Pro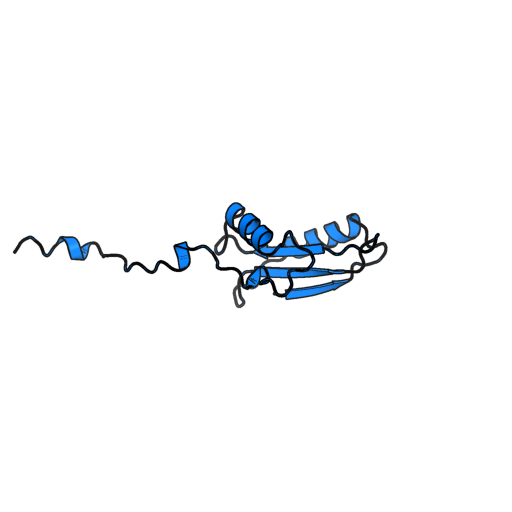tein AF-A0A356ILA3-F1 (afdb_monomer_lite)

Radius of gyration: 20.36 Å; chains: 1; bounding box: 46×24×70 Å

Foldseek 3Di:
DEEEEEFDPPQEPVSVVVVVVVVVPDAADPVDAFKYWYWYDNHPPRDIDIDMDGDVVQPDPVLLVVLQVQQDDPDPPDDDRDHSVPGDSDPVVVPPPPPPPPVVVPPPPD

Structure (mmCIF, N/CA/C/O backbone):
data_AF-A0A356ILA3-F1
#
_entry.id   AF-A0A356ILA3-F1
#
loop_
_atom_site.group_PDB
_atom_site.id
_atom_site.type_symbol
_atom_site.label_atom_id
_atom_site.label_alt_id
_atom_site.label_comp_id
_atom_site.label_asym_id
_atom_site.label_entity_id
_atom_site.label_seq_id
_atom_site.pdbx_PDB_ins_code
_atom_site.Cartn_x
_atom_site.Cartn_y
_atom_site.Cartn_z
_atom_site.occupancy
_atom_site.B_iso_or_equiv
_atom_site.auth_seq_id
_atom_site.auth_comp_id
_atom_site.auth_asym_id
_atom_site.auth_atom_id
_atom_site.pdbx_PDB_model_num
ATOM 1 N N . HIS A 1 1 ? -9.369 -7.801 -0.074 1.00 85.69 1 HIS A N 1
ATOM 2 C CA . HIS A 1 1 ? -8.590 -6.736 0.573 1.00 85.69 1 HIS A CA 1
ATOM 3 C C . HIS A 1 1 ? -7.140 -6.778 0.197 1.00 85.69 1 HIS A C 1
ATOM 5 O O . HIS A 1 1 ? -6.725 -5.841 -0.461 1.00 85.69 1 HIS A O 1
ATOM 11 N N . PHE A 1 2 ? -6.397 -7.842 0.521 1.00 94.81 2 PHE A N 1
ATOM 12 C CA . PHE A 1 2 ? -5.072 -8.032 -0.073 1.00 94.81 2 PHE A CA 1
ATOM 13 C C . PHE A 1 2 ? -5.177 -8.529 -1.522 1.00 94.81 2 PHE A C 1
ATOM 15 O O . PHE A 1 2 ? -5.991 -9.416 -1.800 1.00 94.81 2 PHE A O 1
ATOM 22 N N . ARG A 1 3 ? -4.368 -7.975 -2.428 1.00 95.56 3 ARG A N 1
ATOM 23 C CA . ARG A 1 3 ? -4.229 -8.409 -3.823 1.00 95.56 3 ARG A CA 1
ATOM 24 C C . ARG A 1 3 ? -2.764 -8.338 -4.248 1.00 95.56 3 ARG A C 1
ATOM 26 O O . ARG A 1 3 ? -2.059 -7.410 -3.868 1.00 95.56 3 ARG A O 1
ATOM 33 N N . HIS A 1 4 ? -2.329 -9.297 -5.057 1.00 97.50 4 HIS A N 1
ATOM 34 C CA . HIS A 1 4 ? -1.041 -9.254 -5.746 1.00 97.50 4 HIS A CA 1
ATOM 35 C C . HIS A 1 4 ? -1.307 -9.043 -7.237 1.00 97.50 4 HIS A C 1
ATOM 37 O O . HIS A 1 4 ? -2.110 -9.774 -7.820 1.00 97.50 4 HIS A O 1
ATOM 43 N N . VAL A 1 5 ? -0.703 -8.013 -7.826 1.00 97.94 5 VAL A N 1
ATOM 44 C CA . VAL A 1 5 ? -0.919 -7.614 -9.220 1.00 97.94 5 VAL A CA 1
ATOM 45 C C . VAL A 1 5 ? 0.404 -7.260 -9.890 1.00 97.94 5 VAL A C 1
ATOM 47 O O . VAL A 1 5 ? 1.307 -6.742 -9.239 1.00 97.94 5 VAL A O 1
ATOM 50 N N . ALA A 1 6 ? 0.491 -7.473 -11.200 1.00 97.56 6 ALA A N 1
ATOM 51 C CA . ALA A 1 6 ? 1.624 -7.047 -12.015 1.00 97.56 6 ALA A CA 1
ATOM 52 C C . ALA A 1 6 ? 1.254 -5.807 -12.835 1.00 97.56 6 ALA A C 1
ATOM 54 O O . ALA A 1 6 ? 0.170 -5.752 -13.425 1.00 97.56 6 ALA A O 1
ATOM 55 N N . LEU A 1 7 ? 2.149 -4.817 -12.902 1.00 97.25 7 LEU A N 1
ATOM 56 C CA . LEU A 1 7 ? 1.940 -3.666 -13.780 1.00 97.25 7 LEU A CA 1
ATOM 57 C C . LEU A 1 7 ? 2.054 -4.050 -15.262 1.00 97.25 7 LEU A C 1
ATOM 59 O O . LEU A 1 7 ? 2.877 -4.895 -15.631 1.00 97.25 7 LEU A O 1
ATOM 63 N N . PRO A 1 8 ? 1.286 -3.385 -16.145 1.00 95.06 8 PRO A N 1
ATOM 64 C CA . PRO A 1 8 ? 1.519 -3.488 -17.576 1.00 95.06 8 PRO A CA 1
ATOM 65 C C . PRO A 1 8 ? 2.898 -2.918 -17.932 1.00 95.06 8 PRO A C 1
ATOM 67 O O . PRO A 1 8 ? 3.386 -1.971 -17.310 1.00 95.06 8 PRO A O 1
ATOM 70 N N . ARG A 1 9 ? 3.520 -3.460 -18.986 1.00 93.19 9 ARG A N 1
ATOM 71 C CA . ARG A 1 9 ? 4.744 -2.871 -19.550 1.00 93.19 9 ARG A CA 1
ATOM 72 C C . ARG A 1 9 ? 4.459 -1.430 -20.013 1.00 93.19 9 ARG A C 1
ATOM 74 O O . ARG A 1 9 ? 3.404 -1.201 -20.601 1.00 93.19 9 ARG A O 1
ATOM 81 N N . PRO A 1 10 ? 5.390 -0.482 -19.807 1.00 95.12 10 PRO A N 1
ATOM 82 C CA . PRO A 1 10 ? 6.776 -0.681 -19.377 1.00 95.12 10 PRO A CA 1
ATOM 83 C C . PRO A 1 10 ? 7.009 -0.767 -17.858 1.00 95.12 10 PRO A C 1
ATOM 85 O O . PRO A 1 10 ? 8.167 -0.823 -17.468 1.00 95.12 10 PRO A O 1
ATOM 88 N N . GLY A 1 11 ? 5.988 -0.771 -16.993 1.00 95.50 11 GLY A N 1
ATOM 89 C CA . GLY A 1 11 ? 6.187 -0.928 -15.541 1.00 95.50 11 GLY A CA 1
ATOM 90 C C . GLY A 1 11 ? 6.884 0.265 -14.874 1.00 95.50 11 GLY A C 1
ATOM 91 O O . GLY A 1 11 ? 7.632 0.109 -13.906 1.00 95.50 11 GLY A O 1
ATOM 92 N N . GLY A 1 12 ? 6.711 1.465 -15.427 1.00 96.75 12 GLY A N 1
ATOM 93 C CA . GLY A 1 12 ? 7.253 2.700 -14.883 1.00 96.75 12 GLY A CA 1
ATOM 94 C C . GLY A 1 12 ? 6.323 3.359 -13.865 1.00 96.75 12 GLY A C 1
ATOM 95 O O . GLY A 1 12 ? 5.241 2.875 -13.528 1.00 96.75 12 GLY A O 1
ATOM 96 N N . ILE A 1 13 ? 6.747 4.530 -13.390 1.00 96.75 13 ILE A N 1
ATOM 97 C CA . ILE A 1 13 ? 5.978 5.331 -12.430 1.00 96.75 13 ILE A CA 1
ATOM 98 C C . ILE A 1 13 ? 4.622 5.783 -12.995 1.00 96.75 13 ILE A C 1
ATOM 100 O O . ILE A 1 13 ? 3.652 5.919 -12.255 1.00 96.75 13 ILE A O 1
ATOM 104 N N . LYS A 1 14 ? 4.538 5.975 -14.318 1.00 97.38 14 LYS A N 1
ATOM 105 C CA . LYS A 1 14 ? 3.305 6.350 -15.015 1.00 97.38 14 LYS A CA 1
ATOM 106 C C . LYS A 1 14 ? 2.259 5.242 -14.913 1.00 97.38 14 LYS A C 1
ATOM 108 O O . LYS A 1 14 ? 1.101 5.522 -14.602 1.00 97.38 14 LYS A O 1
ATOM 113 N N . GLU A 1 15 ? 2.661 3.998 -15.155 1.00 97.81 15 GLU A N 1
ATOM 114 C CA . GLU A 1 15 ? 1.785 2.831 -15.059 1.00 97.81 15 GLU A CA 1
ATOM 115 C C . GLU A 1 15 ? 1.363 2.601 -13.607 1.00 97.81 15 GLU A C 1
ATOM 117 O O . GLU A 1 15 ? 0.180 2.381 -13.347 1.00 97.81 15 GLU A O 1
ATOM 122 N N . LEU A 1 16 ? 2.297 2.758 -12.658 1.00 98.19 16 LEU A N 1
ATOM 123 C CA . LEU A 1 16 ? 1.996 2.671 -11.230 1.00 98.19 16 LEU A CA 1
ATOM 124 C C . LEU A 1 16 ? 0.946 3.703 -10.807 1.00 98.19 16 LEU A C 1
ATOM 126 O O . LEU A 1 16 ? -0.050 3.340 -10.187 1.00 98.19 16 LEU A O 1
ATOM 130 N N . PHE A 1 17 ? 1.138 4.982 -11.139 1.00 98.00 17 PHE A N 1
ATOM 131 C CA . PHE A 1 17 ? 0.177 6.012 -10.748 1.00 98.00 17 PHE A CA 1
ATOM 132 C C . PHE A 1 17 ? -1.158 5.872 -11.465 1.00 98.00 17 PHE A C 1
ATOM 134 O O . PHE A 1 17 ? -2.182 6.092 -10.834 1.00 98.00 17 PHE A O 1
ATOM 141 N N . SER A 1 18 ? -1.176 5.433 -12.724 1.00 97.75 18 SER A N 1
ATOM 142 C CA . SER A 1 18 ? -2.437 5.149 -13.422 1.00 97.75 18 SER A CA 1
ATOM 143 C C . SER A 1 18 ? -3.231 4.053 -12.705 1.00 97.75 18 SER A C 1
ATOM 145 O O . SER A 1 18 ? -4.426 4.219 -12.461 1.00 97.75 18 SER A O 1
ATOM 147 N N . PHE A 1 19 ? -2.557 2.971 -12.300 1.00 97.81 19 PHE A N 1
ATOM 148 C CA . PHE A 1 19 ? -3.154 1.900 -11.504 1.00 97.81 19 PHE A CA 1
ATOM 149 C C . PHE A 1 19 ? -3.675 2.422 -10.159 1.00 97.81 19 PHE A C 1
ATOM 151 O O . PHE A 1 19 ? -4.850 2.247 -9.839 1.00 97.81 19 PHE A O 1
ATOM 158 N N . ILE A 1 20 ? -2.829 3.128 -9.399 1.00 98.12 20 ILE A N 1
ATOM 159 C CA . ILE A 1 20 ? -3.207 3.677 -8.093 1.00 98.12 20 ILE A CA 1
ATOM 160 C C . ILE A 1 20 ? -4.379 4.649 -8.227 1.00 98.12 20 ILE A C 1
ATOM 162 O O . ILE A 1 20 ? -5.271 4.602 -7.394 1.00 98.12 20 ILE A O 1
ATOM 166 N N . SER A 1 21 ? -4.422 5.512 -9.243 1.00 98.06 21 SER A N 1
ATOM 167 C CA . SER A 1 21 ? -5.519 6.469 -9.430 1.00 98.06 21 SER A CA 1
ATOM 168 C C . SER A 1 21 ? -6.865 5.779 -9.637 1.00 98.06 21 SER A C 1
ATOM 170 O O . SER A 1 21 ? -7.848 6.180 -9.012 1.00 98.06 21 SER A O 1
ATOM 172 N N . ILE A 1 22 ? -6.906 4.732 -10.466 1.00 97.06 22 ILE A N 1
ATOM 173 C CA . ILE A 1 22 ? -8.119 3.933 -10.687 1.00 97.06 22 ILE A CA 1
ATOM 174 C C . ILE A 1 22 ? -8.533 3.266 -9.379 1.00 97.06 22 ILE A C 1
ATOM 176 O O . ILE A 1 22 ? -9.655 3.464 -8.910 1.00 97.06 22 ILE A O 1
ATOM 180 N N . GLU A 1 23 ? -7.607 2.543 -8.747 1.00 97.12 23 GLU A N 1
ATOM 181 C CA . GLU A 1 23 ? -7.920 1.836 -7.513 1.00 97.12 23 GLU A CA 1
ATOM 182 C C . GLU A 1 23 ? -8.315 2.798 -6.404 1.00 97.12 23 GLU A C 1
ATOM 184 O O . GLU A 1 23 ? -9.238 2.487 -5.666 1.00 97.12 23 GLU A O 1
ATOM 189 N N . HIS A 1 24 ? -7.711 3.988 -6.305 1.00 97.56 24 HIS A N 1
ATOM 190 C CA . HIS A 1 24 ? -8.044 4.999 -5.302 1.00 97.56 24 HIS A CA 1
ATOM 191 C C . HIS A 1 24 ? -9.453 5.577 -5.494 1.00 97.56 24 HIS A C 1
ATOM 193 O O . HIS A 1 24 ? -10.139 5.809 -4.497 1.00 97.56 24 HIS A O 1
ATOM 199 N N . GLY A 1 25 ? -9.910 5.736 -6.740 1.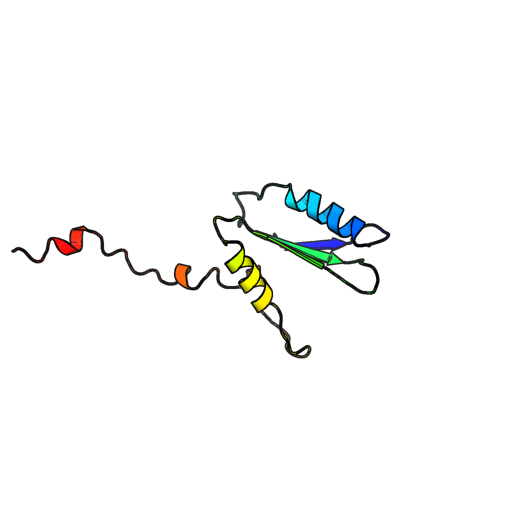00 96.69 25 GLY A N 1
ATOM 200 C CA . GLY A 1 25 ? -11.257 6.213 -7.069 1.00 96.69 25 GLY A CA 1
ATOM 201 C C . GLY A 1 25 ? -12.377 5.224 -6.726 1.00 96.69 25 GLY A C 1
ATOM 202 O O . GLY A 1 25 ? -13.502 5.644 -6.459 1.00 96.69 25 GLY A O 1
ATOM 203 N N . ASN A 1 26 ? -12.076 3.924 -6.668 1.00 96.12 26 ASN A N 1
ATOM 204 C CA . ASN A 1 26 ? -13.058 2.899 -6.316 1.00 96.12 26 ASN A CA 1
ATOM 205 C C . ASN A 1 26 ? -13.483 2.999 -4.840 1.00 96.12 26 ASN A C 1
ATOM 207 O O . ASN A 1 26 ? -12.647 3.096 -3.933 1.00 96.12 26 ASN A O 1
ATOM 211 N N . LEU A 1 27 ? -14.793 2.928 -4.582 1.00 96.06 27 LEU A N 1
ATOM 212 C CA . LEU A 1 27 ? -15.319 2.850 -3.220 1.00 96.06 27 LEU A CA 1
ATOM 213 C C . LEU A 1 27 ? -14.979 1.501 -2.583 1.00 96.06 27 LEU A C 1
ATOM 215 O O . LEU A 1 27 ? -15.039 0.456 -3.227 1.00 96.06 27 LEU A O 1
ATOM 219 N N . LEU A 1 28 ? -14.680 1.532 -1.286 1.00 96.44 28 LEU A N 1
ATOM 220 C CA . LEU A 1 28 ? -14.555 0.317 -0.491 1.00 96.44 28 LEU A CA 1
ATOM 221 C C . LEU A 1 28 ? -15.934 -0.318 -0.285 1.00 96.44 28 LEU A C 1
ATOM 223 O O . LEU A 1 28 ? -16.895 0.362 0.087 1.00 96.44 28 LEU A O 1
ATOM 227 N N . ASP A 1 29 ? -16.011 -1.630 -0.486 1.00 94.69 29 ASP A N 1
ATOM 228 C CA . ASP A 1 29 ? -17.198 -2.424 -0.178 1.00 94.69 29 ASP A CA 1
ATOM 229 C C . ASP A 1 29 ? -17.436 -2.457 1.339 1.00 94.69 29 ASP A C 1
ATOM 231 O O . ASP A 1 29 ? -16.636 -3.006 2.100 1.00 94.69 29 ASP A O 1
ATOM 235 N N . ARG A 1 30 ? -18.558 -1.874 1.776 1.00 94.38 30 ARG A N 1
ATOM 236 C CA . ARG A 1 30 ? -18.921 -1.747 3.196 1.00 94.38 30 ARG A CA 1
ATOM 237 C C . ARG A 1 30 ? -19.381 -3.053 3.846 1.00 94.38 30 ARG A C 1
ATOM 239 O O . ARG A 1 30 ? -19.531 -3.084 5.062 1.00 94.38 30 ARG A O 1
ATOM 246 N N . SER A 1 31 ? -19.601 -4.112 3.066 1.00 95.50 31 SER A N 1
ATOM 247 C CA . SER A 1 31 ? -19.919 -5.452 3.582 1.00 95.50 31 SER A CA 1
ATOM 248 C C . SER A 1 31 ? -18.675 -6.262 3.973 1.00 95.50 31 SER A C 1
ATOM 250 O O . SER A 1 31 ? -18.780 -7.344 4.552 1.00 95.50 31 SER A O 1
ATOM 252 N N . ARG A 1 32 ? -17.483 -5.745 3.663 1.00 92.75 32 ARG A N 1
ATOM 253 C CA . ARG A 1 32 ? -16.178 -6.358 3.939 1.00 92.75 32 ARG A CA 1
ATOM 254 C C . ARG A 1 32 ? -15.418 -5.471 4.936 1.00 92.75 32 ARG A C 1
ATOM 256 O O . ARG A 1 32 ? -15.943 -4.431 5.338 1.00 92.75 32 ARG A O 1
ATOM 263 N N . PRO A 1 33 ? -14.193 -5.828 5.378 1.00 92.00 33 PRO A N 1
ATOM 264 C CA . PRO A 1 33 ? -13.408 -4.884 6.172 1.00 92.00 33 PRO A CA 1
ATOM 265 C C . PRO A 1 33 ? -13.247 -3.553 5.403 1.00 92.00 33 PRO A C 1
ATOM 267 O O . PRO A 1 33 ? -13.519 -3.479 4.213 1.00 92.00 33 PRO A O 1
ATOM 270 N N . LEU A 1 34 ? -12.823 -2.457 6.019 1.00 93.44 34 LEU A N 1
ATOM 271 C CA . LEU A 1 34 ? -12.742 -1.170 5.303 1.00 93.44 34 LEU A CA 1
ATOM 272 C C . LEU A 1 34 ? -11.294 -0.776 4.978 1.00 93.44 34 LEU A C 1
ATOM 274 O O . LEU A 1 34 ? -10.876 0.352 5.234 1.00 93.44 34 LEU A O 1
ATOM 278 N N . TRP A 1 35 ? -10.518 -1.712 4.427 1.00 92.88 35 TRP A N 1
ATOM 279 C CA . TRP A 1 35 ? -9.125 -1.500 4.017 1.00 92.88 35 TRP A CA 1
ATOM 280 C C . TRP A 1 35 ? -8.767 -2.321 2.774 1.00 92.88 35 TRP A C 1
ATOM 282 O O . TRP A 1 35 ? -9.260 -3.406 2.613 1.00 92.88 35 TRP A O 1
ATOM 292 N N . GLU A 1 36 ? -7.871 -1.917 1.895 1.00 95.38 36 GLU A N 1
ATOM 293 C CA . GLU A 1 36 ? -7.328 -2.796 0.850 1.00 95.38 36 GLU A CA 1
ATOM 294 C C . GLU A 1 36 ? -5.819 -2.616 0.778 1.00 95.38 36 GLU A C 1
ATOM 296 O O . GLU A 1 36 ? -5.307 -1.558 1.133 1.00 95.38 36 GLU A O 1
ATOM 301 N N . SER A 1 37 ? -5.102 -3.649 0.343 1.00 94.75 37 SER A N 1
ATOM 302 C CA . SER A 1 37 ? -3.653 -3.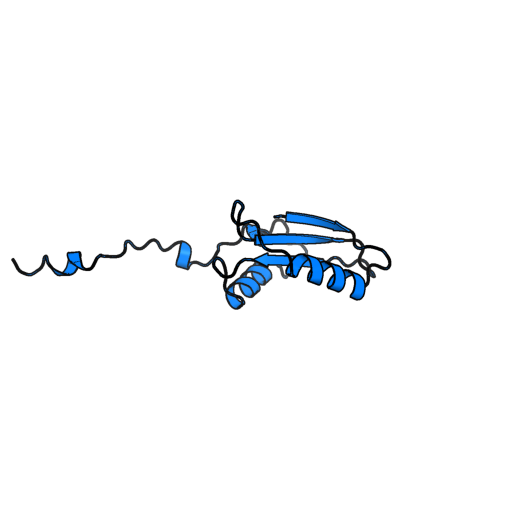615 0.191 1.00 94.75 37 SER A CA 1
ATOM 303 C C . SER A 1 37 ? -3.252 -4.340 -1.089 1.00 94.75 37 SER A C 1
ATOM 305 O O . SER A 1 37 ? -3.732 -5.435 -1.372 1.00 94.75 37 SER A O 1
ATOM 307 N N . TYR A 1 38 ? -2.396 -3.712 -1.877 1.00 96.81 38 TYR A N 1
ATOM 308 C CA . TYR A 1 38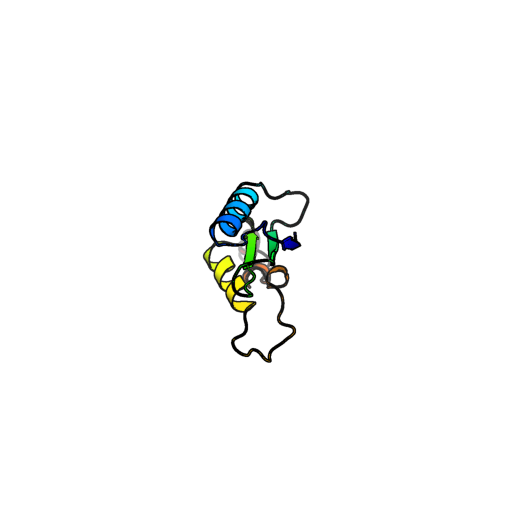 ? -1.973 -4.175 -3.186 1.00 96.81 38 TYR A CA 1
ATOM 309 C C . TYR A 1 38 ? -0.457 -4.311 -3.173 1.00 96.81 38 TYR A C 1
ATOM 311 O O . TYR A 1 38 ? 0.242 -3.305 -3.049 1.00 96.81 38 TYR A O 1
ATOM 319 N N . LEU A 1 39 ? 0.041 -5.539 -3.310 1.00 96.94 39 LEU A N 1
ATOM 320 C CA . LEU A 1 39 ? 1.418 -5.789 -3.719 1.00 96.94 39 LEU A CA 1
ATOM 321 C C . LEU A 1 39 ? 1.474 -5.654 -5.240 1.00 96.94 39 LEU A C 1
ATOM 323 O O . LEU A 1 39 ? 0.720 -6.323 -5.945 1.00 96.94 39 LEU A O 1
ATOM 327 N N . ILE A 1 40 ? 2.329 -4.765 -5.727 1.00 98.31 40 ILE A N 1
ATOM 328 C CA . ILE A 1 40 ? 2.413 -4.391 -7.136 1.00 98.31 40 ILE A CA 1
ATOM 329 C C . ILE A 1 40 ? 3.811 -4.747 -7.643 1.00 98.31 40 ILE A C 1
ATOM 331 O O . ILE A 1 40 ? 4.792 -4.108 -7.259 1.00 98.31 40 ILE A O 1
ATOM 335 N N . GLU A 1 41 ? 3.899 -5.765 -8.495 1.00 97.81 41 GLU A N 1
ATOM 336 C CA . GLU A 1 41 ? 5.142 -6.244 -9.105 1.00 97.81 41 GLU A CA 1
ATOM 337 C C . GLU A 1 41 ? 5.336 -5.725 -10.545 1.00 97.81 41 GLU A C 1
ATOM 339 O O . GLU A 1 41 ? 4.570 -4.898 -11.049 1.00 97.81 41 GLU A O 1
ATOM 344 N N . ALA A 1 42 ? 6.381 -6.223 -11.216 1.00 96.69 42 ALA A N 1
ATOM 345 C CA . ALA A 1 42 ? 6.764 -5.863 -12.584 1.00 96.69 42 ALA A CA 1
ATOM 346 C C . ALA A 1 42 ? 7.131 -4.377 -12.776 1.00 96.69 42 ALA A C 1
ATOM 348 O O . ALA A 1 42 ? 6.978 -3.830 -13.870 1.00 96.69 42 ALA A O 1
ATOM 349 N N . MET A 1 43 ? 7.659 -3.728 -11.731 1.00 97.00 43 MET A N 1
ATOM 350 C CA . MET A 1 43 ? 8.226 -2.386 -11.851 1.00 97.00 43 MET A CA 1
ATOM 351 C C . MET A 1 43 ? 9.670 -2.415 -12.367 1.00 97.00 43 MET A C 1
ATOM 353 O O . MET A 1 43 ? 10.455 -3.324 -12.078 1.00 97.00 43 MET A O 1
ATOM 357 N N . ASN A 1 44 ? 10.053 -1.362 -13.088 1.00 94.44 44 ASN A N 1
ATOM 358 C CA . ASN A 1 44 ? 11.417 -1.181 -13.578 1.00 94.44 44 ASN A CA 1
ATOM 359 C C . ASN A 1 44 ? 12.453 -1.158 -12.448 1.00 94.44 44 ASN A C 1
ATOM 361 O O . ASN A 1 44 ? 12.211 -0.614 -11.373 1.00 94.44 44 ASN A O 1
ATOM 365 N N . GLY A 1 45 ? 13.646 -1.696 -12.716 1.00 91.25 45 GLY A N 1
ATOM 366 C CA . GLY A 1 45 ? 14.779 -1.623 -11.788 1.00 91.25 45 GLY A CA 1
ATOM 367 C C . GLY A 1 45 ? 14.725 -2.606 -10.613 1.00 91.25 45 GLY A C 1
ATOM 368 O O . GLY A 1 45 ? 15.393 -2.364 -9.616 1.00 91.25 45 GLY A O 1
ATOM 369 N N . ARG A 1 46 ? 13.978 -3.717 -10.735 1.00 92.56 46 ARG A N 1
ATOM 370 C CA . ARG A 1 46 ? 13.741 -4.698 -9.651 1.00 92.56 46 ARG A CA 1
ATOM 371 C C . ARG A 1 46 ? 13.044 -4.079 -8.434 1.00 92.56 46 ARG A C 1
ATOM 373 O O . ARG A 1 46 ? 13.346 -4.425 -7.296 1.00 92.56 46 ARG A O 1
ATOM 380 N N . HIS A 1 47 ? 12.122 -3.159 -8.687 1.00 95.56 47 HIS A N 1
ATOM 381 C CA . HIS A 1 47 ? 11.286 -2.574 -7.648 1.00 95.56 47 HIS A CA 1
ATOM 382 C C . HIS A 1 47 ? 9.934 -3.288 -7.564 1.00 95.56 47 HIS A C 1
ATOM 384 O O . HIS A 1 47 ? 9.519 -4.007 -8.476 1.00 95.56 47 HIS A O 1
ATOM 390 N N . PHE A 1 48 ? 9.241 -3.044 -6.462 1.00 96.62 48 PHE A N 1
ATOM 391 C CA . PHE A 1 48 ? 7.826 -3.329 -6.279 1.00 96.62 48 PHE A CA 1
ATOM 392 C C . PHE A 1 48 ? 7.215 -2.178 -5.474 1.00 96.62 48 PHE A C 1
ATOM 394 O O . PHE A 1 48 ? 7.941 -1.381 -4.873 1.00 96.62 48 PHE A O 1
ATOM 401 N N . ALA A 1 49 ? 5.890 -2.090 -5.451 1.00 96.75 49 ALA A N 1
ATOM 402 C CA . ALA A 1 49 ? 5.177 -1.119 -4.634 1.00 96.75 49 ALA A CA 1
ATOM 403 C C . ALA A 1 49 ? 4.143 -1.804 -3.742 1.00 96.75 49 ALA A C 1
ATOM 405 O O . ALA A 1 49 ? 3.573 -2.837 -4.090 1.00 96.75 49 ALA A O 1
ATOM 406 N N . LEU A 1 50 ? 3.886 -1.187 -2.591 1.00 94.75 50 LEU A N 1
ATOM 407 C CA . LEU A 1 50 ? 2.772 -1.528 -1.721 1.00 94.75 50 LEU A CA 1
ATOM 408 C C . LEU A 1 50 ? 1.819 -0.334 -1.682 1.00 94.75 50 LEU A C 1
ATOM 410 O O . LEU A 1 50 ? 2.179 0.735 -1.192 1.00 94.75 50 LEU A O 1
ATOM 414 N N . TYR A 1 51 ? 0.600 -0.510 -2.181 1.00 95.62 51 TYR A N 1
ATOM 415 C CA . TYR A 1 51 ? -0.458 0.494 -2.077 1.00 95.62 51 TYR A CA 1
ATOM 416 C C . TYR A 1 51 ? -1.500 0.026 -1.069 1.00 95.62 51 TYR A C 1
ATOM 418 O O . TYR A 1 51 ? -2.050 -1.060 -1.208 1.00 95.62 51 TYR A O 1
ATOM 426 N N . THR A 1 52 ? -1.777 0.834 -0.047 1.00 93.44 52 THR A N 1
ATOM 427 C CA . THR A 1 52 ? -2.788 0.518 0.968 1.00 93.44 52 THR A CA 1
ATOM 428 C C . THR A 1 52 ? -3.807 1.645 1.045 1.00 93.44 52 THR A C 1
ATOM 430 O O . THR A 1 52 ? -3.444 2.815 1.163 1.00 93.44 52 THR A O 1
ATOM 433 N N . LYS A 1 53 ? -5.089 1.286 0.995 1.00 94.00 53 LYS A N 1
ATOM 434 C CA . LYS A 1 53 ? -6.221 2.193 1.188 1.00 94.00 53 LYS A CA 1
ATOM 435 C C . LYS A 1 53 ? -6.951 1.804 2.460 1.00 94.00 53 LYS A C 1
ATOM 437 O O . LYS A 1 53 ? -7.242 0.633 2.654 1.00 94.00 53 LYS A O 1
ATOM 442 N N . VAL A 1 54 ? -7.303 2.769 3.300 1.00 91.94 54 VAL A N 1
ATOM 443 C CA . VAL A 1 54 ? -8.114 2.522 4.496 1.00 91.94 54 VAL A CA 1
ATOM 444 C C . VAL A 1 54 ? -9.193 3.589 4.601 1.00 91.94 54 VAL A C 1
ATOM 446 O O . VAL A 1 54 ? -8.942 4.757 4.319 1.00 91.94 54 VAL A O 1
ATOM 449 N N . HIS A 1 55 ? -10.401 3.193 4.990 1.00 92.62 55 HIS A N 1
ATOM 450 C CA . HIS A 1 55 ? -11.486 4.134 5.232 1.00 92.62 55 HIS A CA 1
ATOM 451 C C . HIS A 1 55 ? -11.216 4.976 6.488 1.00 92.62 55 HIS A C 1
ATOM 453 O O . HIS A 1 55 ? -10.829 4.444 7.530 1.00 92.62 55 HIS A O 1
ATOM 459 N N . HIS A 1 56 ? -11.498 6.279 6.426 1.00 91.19 56 HIS A N 1
ATOM 460 C CA . HIS A 1 56 ? -11.190 7.220 7.511 1.00 91.19 56 HIS A CA 1
ATOM 461 C C . HIS A 1 56 ? -11.932 6.974 8.829 1.00 91.19 56 HIS A C 1
ATOM 463 O O . HIS A 1 56 ? -11.493 7.445 9.872 1.00 91.19 56 HIS A O 1
ATOM 469 N N . SER A 1 57 ? -13.020 6.204 8.811 1.00 88.94 57 SER A N 1
ATOM 470 C CA . SER A 1 57 ? -13.673 5.763 10.051 1.00 88.94 57 SER A CA 1
ATOM 471 C C . SER A 1 57 ? -12.835 4.763 10.857 1.00 88.94 57 SER A C 1
ATOM 473 O O . SER A 1 57 ? -13.116 4.574 12.034 1.00 88.94 57 SER A O 1
ATOM 475 N N . LEU A 1 58 ? -11.853 4.094 10.234 1.00 84.94 58 LEU A N 1
ATOM 476 C CA . LEU A 1 58 ? -10.948 3.156 10.907 1.00 84.94 58 LEU A CA 1
ATOM 477 C C . LEU A 1 58 ? -9.631 3.813 11.326 1.00 84.94 58 LEU A C 1
ATOM 479 O O . LEU A 1 58 ? -9.144 3.554 12.422 1.00 84.94 58 LEU A O 1
ATOM 483 N N . LEU A 1 59 ? -9.039 4.624 10.448 1.00 83.25 59 LEU A N 1
ATOM 484 C CA . LEU A 1 59 ? -7.729 5.243 10.652 1.00 83.25 59 LEU A CA 1
ATOM 485 C C . LEU A 1 59 ? -7.722 6.663 10.077 1.00 83.25 59 LEU A C 1
ATOM 487 O O . LEU A 1 59 ? -8.030 6.881 8.902 1.00 83.25 59 LEU A O 1
ATOM 491 N N . ASP A 1 60 ? -7.309 7.632 10.890 1.00 86.06 60 ASP A N 1
ATOM 492 C CA . ASP A 1 60 ? -6.913 8.941 10.375 1.00 86.06 60 ASP A CA 1
ATOM 493 C C . ASP A 1 60 ? -5.592 8.841 9.583 1.00 86.06 60 ASP A C 1
ATOM 495 O O . ASP A 1 60 ? -4.855 7.855 9.683 1.00 86.06 60 ASP A O 1
ATOM 499 N N . GLY A 1 61 ? -5.282 9.864 8.782 1.00 82.75 61 GLY A N 1
ATOM 500 C CA . GLY A 1 61 ? -4.108 9.853 7.902 1.00 82.75 61 GLY A CA 1
ATOM 501 C C . GLY A 1 61 ? -2.764 9.737 8.635 1.00 82.75 61 GLY A C 1
ATOM 502 O O . GLY A 1 61 ? -1.861 9.052 8.155 1.00 82.75 61 GLY A O 1
ATOM 503 N N . VAL A 1 62 ? -2.623 10.347 9.816 1.00 87.44 62 VAL A N 1
ATOM 504 C CA . VAL A 1 62 ? -1.376 10.301 10.600 1.00 87.44 62 VAL A CA 1
ATOM 505 C C . VAL A 1 62 ? -1.189 8.912 11.196 1.00 87.44 62 VAL A C 1
ATOM 507 O O . VAL A 1 62 ? -0.107 8.330 11.105 1.00 87.44 62 VAL A O 1
ATOM 510 N N . SER A 1 63 ? -2.249 8.360 11.778 1.00 84.06 63 SER A N 1
ATOM 511 C CA . SER A 1 63 ? -2.273 7.009 12.324 1.00 84.06 63 SER A CA 1
ATOM 512 C C . SER A 1 63 ? -2.030 5.969 11.232 1.00 84.06 63 SER A C 1
ATOM 514 O O . SER A 1 63 ? -1.256 5.042 11.453 1.00 84.06 63 SER A O 1
ATOM 516 N N . ALA A 1 64 ? -2.598 6.150 10.036 1.00 84.25 64 ALA A N 1
ATOM 517 C CA . ALA A 1 64 ? -2.340 5.282 8.889 1.00 84.25 64 ALA A CA 1
ATOM 518 C C . ALA A 1 64 ? -0.852 5.274 8.505 1.00 84.25 64 ALA A C 1
ATOM 520 O O . ALA A 1 64 ? -0.256 4.203 8.410 1.00 84.25 64 ALA A O 1
ATOM 521 N N . MET A 1 65 ? -0.222 6.446 8.364 1.00 87.50 65 MET A N 1
ATOM 522 C CA . MET A 1 65 ? 1.206 6.530 8.024 1.00 87.50 65 MET A CA 1
ATOM 523 C C . MET A 1 65 ? 2.100 5.934 9.113 1.00 87.50 65 MET A C 1
ATOM 525 O O . MET A 1 65 ? 3.015 5.171 8.811 1.00 87.50 65 MET A O 1
ATOM 529 N N . ARG A 1 66 ? 1.809 6.209 10.391 1.00 87.38 66 ARG A N 1
ATOM 530 C CA . ARG A 1 66 ? 2.542 5.610 11.519 1.00 87.38 66 ARG A CA 1
ATOM 531 C C . ARG A 1 66 ? 2.441 4.087 11.524 1.00 87.38 66 ARG A C 1
ATOM 533 O O . ARG A 1 66 ? 3.434 3.416 11.784 1.00 87.38 66 ARG A O 1
ATOM 540 N N . THR A 1 67 ? 1.261 3.544 11.243 1.00 85.81 67 THR A N 1
ATOM 541 C CA . THR A 1 67 ? 1.034 2.097 11.164 1.00 85.81 67 THR A CA 1
ATOM 542 C C . THR A 1 67 ? 1.816 1.467 10.016 1.00 85.81 67 THR A C 1
ATOM 544 O O . THR A 1 67 ? 2.473 0.451 10.228 1.00 85.81 67 THR A O 1
ATOM 547 N N . THR A 1 68 ? 1.823 2.095 8.837 1.00 87.19 68 THR A N 1
ATOM 548 C CA . THR A 1 68 ? 2.627 1.638 7.695 1.00 87.19 68 THR A CA 1
ATOM 549 C C . THR A 1 68 ? 4.118 1.620 8.021 1.00 87.19 68 THR A C 1
ATOM 551 O O . THR A 1 68 ? 4.785 0.635 7.731 1.00 87.19 68 THR A O 1
ATOM 554 N N . MET A 1 69 ? 4.646 2.655 8.681 1.00 88.12 69 MET A N 1
ATOM 555 C CA . MET A 1 69 ? 6.069 2.693 9.042 1.00 88.12 69 MET A CA 1
ATOM 556 C C . MET A 1 69 ? 6.459 1.597 10.037 1.00 88.12 69 MET A C 1
ATOM 558 O O . MET A 1 69 ? 7.545 1.049 9.932 1.00 88.12 69 MET A O 1
ATOM 562 N N . LYS A 1 70 ? 5.573 1.233 10.969 1.00 86.81 70 LYS A N 1
ATOM 563 C CA . LYS A 1 70 ? 5.825 0.150 11.935 1.00 86.81 70 LYS A CA 1
ATOM 564 C C . LYS A 1 70 ? 5.855 -1.250 11.311 1.00 86.81 70 LYS A C 1
ATOM 566 O O . LYS A 1 70 ? 6.384 -2.164 11.931 1.00 86.81 70 LYS A O 1
ATOM 571 N N . MET A 1 71 ? 5.261 -1.428 10.130 1.00 87.12 71 MET A N 1
ATOM 572 C CA . MET A 1 71 ? 5.381 -2.672 9.360 1.00 87.12 71 MET A CA 1
ATOM 573 C C . MET A 1 71 ? 6.786 -2.821 8.745 1.00 87.12 71 MET A C 1
ATOM 575 O O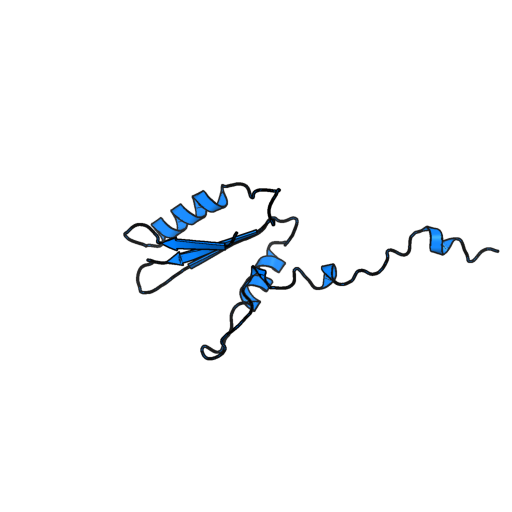 . MET A 1 71 ? 7.159 -3.921 8.345 1.00 87.12 71 MET A O 1
ATOM 579 N N . LEU A 1 72 ? 7.562 -1.739 8.645 1.00 87.50 72 LEU A N 1
ATOM 580 C CA . LEU A 1 72 ? 8.896 -1.746 8.052 1.00 87.50 72 LEU A CA 1
ATOM 581 C C . LEU A 1 72 ? 9.959 -1.921 9.139 1.00 87.50 72 LEU A C 1
ATOM 583 O O . LEU A 1 72 ? 9.877 -1.300 10.197 1.00 87.50 72 LEU A O 1
ATOM 587 N N . GLY A 1 73 ? 10.934 -2.786 8.868 1.00 85.88 73 GLY A N 1
ATOM 588 C CA . GLY A 1 73 ? 12.120 -2.974 9.700 1.00 85.88 73 GLY A CA 1
ATOM 589 C C . GLY A 1 73 ? 13.302 -2.191 9.135 1.00 85.88 73 GLY A C 1
ATOM 590 O O . GLY A 1 73 ? 13.334 -1.870 7.946 1.00 85.88 73 GLY A O 1
ATOM 591 N N . ASP A 1 74 ? 14.265 -1.880 9.990 1.00 87.81 74 ASP A N 1
ATOM 592 C CA . ASP A 1 74 ? 15.566 -1.307 9.639 1.00 87.81 74 ASP A CA 1
ATOM 593 C C . ASP A 1 74 ? 16.652 -2.381 9.454 1.00 87.81 74 ASP A C 1
ATOM 595 O O . ASP A 1 74 ? 17.627 -2.151 8.738 1.00 87.81 74 ASP A O 1
ATOM 599 N N . ASP A 1 75 ? 16.458 -3.567 10.035 1.00 91.69 75 ASP A N 1
ATOM 600 C CA . ASP A 1 75 ? 17.301 -4.741 9.826 1.00 91.69 75 ASP A CA 1
ATOM 601 C C . ASP A 1 75 ? 16.770 -5.626 8.676 1.00 91.69 75 ASP A C 1
ATOM 603 O O . ASP A 1 75 ? 15.697 -6.224 8.799 1.00 91.69 75 ASP A O 1
ATOM 607 N N . PRO A 1 76 ? 17.513 -5.785 7.562 1.00 88.81 76 PRO A N 1
ATOM 608 C CA . PRO A 1 76 ? 17.113 -6.668 6.467 1.00 88.81 76 PRO A CA 1
ATOM 609 C C . PRO A 1 76 ? 17.081 -8.159 6.845 1.00 88.81 76 PRO A C 1
ATOM 611 O O . PRO A 1 76 ? 16.477 -8.947 6.117 1.00 88.81 76 PRO A O 1
ATOM 614 N N . ALA A 1 77 ? 17.727 -8.571 7.941 1.00 91.88 77 ALA A N 1
ATOM 615 C CA . ALA A 1 77 ? 17.662 -9.940 8.453 1.00 91.88 77 ALA A CA 1
ATOM 616 C C . ALA A 1 77 ? 16.428 -10.184 9.339 1.00 91.88 77 ALA A C 1
ATOM 618 O O . ALA A 1 77 ? 16.063 -11.339 9.583 1.00 91.88 77 ALA A O 1
ATOM 619 N N . GLN A 1 78 ? 15.762 -9.123 9.802 1.00 88.81 78 GLN A N 1
ATOM 620 C CA . GLN A 1 78 ? 14.552 -9.238 10.599 1.00 88.81 78 GLN A CA 1
ATOM 621 C C . GLN A 1 78 ? 13.362 -9.613 9.709 1.00 88.81 78 GLN A C 1
ATOM 623 O O . GLN A 1 78 ? 12.765 -8.795 9.011 1.00 88.81 78 GLN A O 1
ATOM 628 N N . MET A 1 79 ? 12.989 -10.887 9.776 1.00 85.94 79 MET A N 1
ATOM 629 C CA . MET A 1 79 ? 11.867 -11.455 9.031 1.00 85.94 79 MET A CA 1
ATOM 630 C C . MET A 1 79 ? 10.628 -11.622 9.922 1.00 85.94 79 MET A C 1
ATOM 632 O O . MET A 1 79 ? 10.689 -11.476 11.142 1.00 85.94 79 MET A O 1
ATOM 636 N N . ASN A 1 80 ? 9.495 -11.983 9.313 1.00 86.38 80 ASN A N 1
ATOM 637 C CA . ASN A 1 80 ? 8.228 -12.281 10.003 1.00 86.38 80 ASN A CA 1
ATOM 638 C C . ASN A 1 80 ? 7.608 -11.090 10.753 1.00 86.38 80 ASN A C 1
ATOM 640 O O . ASN A 1 80 ? 6.917 -11.262 11.758 1.00 86.38 80 ASN A O 1
ATOM 644 N N . MET A 1 81 ? 7.830 -9.878 10.247 1.00 87.69 81 MET A N 1
ATOM 645 C CA . MET A 1 81 ? 7.149 -8.687 10.742 1.00 87.69 81 MET A CA 1
ATOM 646 C C . MET A 1 81 ? 5.654 -8.726 10.384 1.00 87.69 81 MET A C 1
ATOM 648 O O . MET A 1 81 ? 5.303 -9.167 9.283 1.00 87.69 81 MET A O 1
ATOM 652 N N . PRO A 1 82 ? 4.759 -8.253 11.269 1.00 87.50 82 PRO A N 1
ATOM 653 C CA . PRO A 1 82 ? 3.338 -8.206 10.968 1.00 87.50 82 PRO A CA 1
ATOM 654 C C . PRO A 1 82 ? 3.067 -7.253 9.789 1.00 87.50 82 PRO A C 1
ATOM 656 O O . PRO A 1 82 ? 3.549 -6.117 9.784 1.00 87.50 82 PRO A O 1
ATOM 659 N N . PRO A 1 83 ? 2.274 -7.669 8.789 1.00 87.38 83 PRO A N 1
ATOM 660 C CA . PRO A 1 83 ? 1.845 -6.788 7.716 1.00 87.38 83 PRO A CA 1
ATOM 661 C C . PRO A 1 83 ? 0.887 -5.710 8.236 1.00 87.38 83 PRO A C 1
ATOM 663 O O . PRO A 1 83 ? 0.238 -5.866 9.271 1.00 87.38 83 PRO A O 1
ATOM 666 N N . VAL A 1 84 ? 0.717 -4.640 7.456 1.00 82.75 84 VAL A N 1
ATOM 667 C CA . VAL A 1 84 ? -0.069 -3.445 7.817 1.00 82.75 84 VAL A CA 1
ATOM 668 C C . VAL A 1 84 ? -1.497 -3.758 8.288 1.00 82.75 84 VAL A C 1
ATOM 670 O O . VAL A 1 84 ? -2.022 -3.062 9.151 1.00 82.75 84 VAL A O 1
ATOM 673 N N . TRP A 1 85 ? -2.124 -4.825 7.785 1.00 83.50 85 TRP A N 1
ATOM 674 C CA . TRP A 1 85 ? -3.483 -5.235 8.169 1.00 83.50 85 TRP A CA 1
ATOM 675 C C . TRP A 1 85 ? -3.569 -6.053 9.467 1.00 83.50 85 TRP A C 1
ATOM 677 O O . TRP A 1 85 ? -4.671 -6.272 9.964 1.00 83.50 85 TRP A O 1
ATOM 687 N N . GLN A 1 86 ? -2.444 -6.525 10.005 1.00 85.94 86 GLN A N 1
ATOM 688 C CA . GLN A 1 86 ? -2.364 -7.149 11.333 1.00 85.94 86 GLN A CA 1
ATOM 689 C C . GLN A 1 86 ? -1.960 -6.150 12.421 1.00 85.94 86 GLN A C 1
ATOM 691 O O . GLN A 1 86 ? -1.957 -6.487 13.604 1.00 85.94 86 GLN A O 1
ATOM 696 N N . MET A 1 87 ? -1.624 -4.919 12.039 1.00 76.50 87 MET A N 1
ATOM 697 C CA . MET A 1 87 ? -1.217 -3.902 12.991 1.00 76.50 87 MET A CA 1
ATOM 698 C C . MET A 1 87 ? -2.415 -3.410 13.815 1.00 76.50 87 MET A C 1
ATOM 700 O O . MET A 1 87 ? -3.493 -3.179 13.261 1.00 76.50 87 MET A O 1
ATOM 704 N N . PRO A 1 88 ? -2.247 -3.202 15.131 1.00 66.19 88 PRO A N 1
ATOM 705 C CA . PRO A 1 88 ? -3.332 -2.741 15.985 1.00 66.19 88 PRO A CA 1
ATOM 706 C C . PRO A 1 88 ? -3.812 -1.349 15.552 1.00 66.19 88 PRO A C 1
ATOM 708 O O . PRO A 1 88 ? -3.027 -0.400 15.463 1.00 66.19 88 PRO A O 1
ATOM 711 N N . LEU A 1 89 ? -5.121 -1.225 15.314 1.00 62.38 89 LEU A N 1
ATOM 712 C CA . LEU A 1 89 ? -5.809 0.024 14.977 1.00 62.38 89 LEU A CA 1
ATOM 713 C C . LEU A 1 89 ? -5.882 0.933 16.218 1.00 62.38 89 LEU A C 1
ATOM 715 O O . LEU A 1 89 ? -6.924 1.054 16.843 1.00 62.38 89 LEU A O 1
ATOM 719 N N . SER A 1 90 ? -4.762 1.564 16.584 1.00 56.25 90 SER A N 1
ATOM 720 C CA . SER A 1 90 ? -4.600 2.448 17.753 1.00 56.25 90 SER A CA 1
ATOM 721 C C . SER A 1 90 ? -4.792 1.782 19.139 1.00 56.25 90 SER A C 1
ATOM 723 O O . SER A 1 90 ? -5.724 1.010 19.351 1.00 56.25 90 SER A O 1
ATOM 725 N N . PRO A 1 91 ? -3.979 2.140 20.155 1.00 47.81 91 PRO A N 1
ATOM 726 C CA . PRO A 1 91 ? -4.194 1.702 21.541 1.00 47.81 91 PRO A CA 1
ATOM 727 C C . PRO A 1 91 ? -5.567 2.100 22.107 1.00 47.81 91 PRO A C 1
ATOM 729 O O . PRO A 1 91 ? -6.104 1.420 22.976 1.00 47.81 91 PRO A O 1
ATOM 732 N N . ARG A 1 92 ? -6.174 3.183 21.593 1.00 47.88 92 ARG A N 1
ATOM 733 C CA . ARG A 1 92 ? -7.451 3.704 22.108 1.00 47.88 92 ARG A CA 1
ATOM 734 C C . ARG A 1 92 ? -8.643 2.786 21.818 1.00 47.88 92 ARG A C 1
ATOM 736 O O . ARG A 1 92 ? -9.637 2.869 22.524 1.00 47.88 92 ARG A O 1
ATOM 743 N N . ALA A 1 93 ? -8.540 1.906 20.821 1.00 47.22 93 ALA A N 1
ATOM 744 C CA . ALA A 1 93 ? -9.561 0.896 20.545 1.00 47.22 93 ALA A CA 1
ATOM 745 C C . ALA A 1 93 ? -9.497 -0.300 21.516 1.00 47.22 93 ALA A C 1
ATOM 747 O O . ALA A 1 93 ? -10.453 -1.068 21.587 1.00 47.22 93 ALA A O 1
ATOM 748 N N . GLN A 1 94 ? -8.400 -0.460 22.271 1.00 46.03 94 GLN A N 1
ATOM 749 C CA . GLN A 1 94 ? -8.260 -1.516 23.279 1.00 46.03 94 GLN A CA 1
ATOM 750 C C . GLN A 1 94 ? -8.612 -1.074 24.704 1.00 46.03 94 GLN A C 1
ATOM 752 O O . GLN A 1 94 ? -8.910 -1.928 25.536 1.00 46.03 94 GLN A O 1
ATOM 757 N N . GLU A 1 95 ? -8.666 0.228 24.998 1.00 45.53 95 GLU A N 1
ATOM 758 C CA . GLU A 1 95 ? -9.227 0.707 26.265 1.00 45.53 95 GLU A CA 1
ATOM 759 C C . GLU A 1 95 ? -10.754 0.799 26.174 1.00 45.53 95 GLU A C 1
ATOM 761 O O . GLU A 1 95 ? -11.347 1.876 26.119 1.00 45.53 95 GLU A O 1
ATOM 766 N N . GLY A 1 96 ? -11.408 -0.361 26.219 1.00 44.34 96 GLY A N 1
ATOM 767 C CA . GLY A 1 96 ? -12.781 -0.462 26.697 1.00 44.34 96 GLY A CA 1
ATOM 768 C C . GLY A 1 96 ? -12.835 -0.124 28.187 1.00 44.34 96 GLY A C 1
ATOM 769 O O . GLY A 1 96 ? -13.063 -1.003 29.012 1.00 44.34 96 GLY A O 1
ATOM 770 N N . LYS A 1 97 ? -12.608 1.140 28.557 1.00 41.72 97 LYS A N 1
ATOM 771 C CA . LYS A 1 97 ? -13.099 1.628 29.847 1.00 41.72 9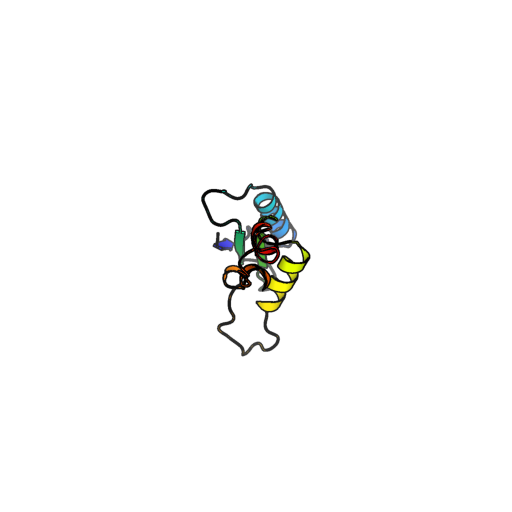7 LYS A CA 1
ATOM 772 C C . LYS A 1 97 ? -14.620 1.681 29.719 1.00 41.72 97 LYS A C 1
ATOM 774 O O . LYS A 1 97 ? -15.099 2.319 28.776 1.00 41.72 97 LYS A O 1
ATOM 779 N N . PRO A 1 98 ? -15.387 1.009 30.596 1.00 40.19 98 PRO A N 1
ATOM 780 C CA . PRO A 1 98 ? -16.825 1.198 30.616 1.00 40.19 98 PRO A CA 1
ATOM 781 C C . PRO A 1 98 ? -17.061 2.697 30.753 1.00 40.19 98 PRO A C 1
ATOM 783 O O . PRO A 1 98 ? -16.460 3.334 31.620 1.00 40.19 98 PRO A O 1
ATOM 786 N N . ALA A 1 99 ? -17.878 3.272 29.873 1.00 50.62 99 ALA A N 1
ATOM 787 C CA . ALA A 1 99 ? -18.386 4.606 30.112 1.00 50.62 99 ALA A CA 1
ATOM 788 C C . ALA A 1 99 ? -19.112 4.542 31.458 1.00 50.62 99 ALA A C 1
ATOM 790 O O . ALA A 1 99 ? -20.176 3.928 31.552 1.00 50.62 99 ALA A O 1
ATOM 791 N N . GLU A 1 100 ? -18.512 5.098 32.512 1.00 49.00 100 GLU A N 1
ATOM 792 C CA . GLU A 1 100 ? -19.247 5.395 33.731 1.00 49.00 100 GLU A CA 1
ATOM 793 C C . GLU A 1 100 ? -20.344 6.366 33.317 1.00 49.00 100 GLU A C 1
ATOM 795 O O . GLU A 1 100 ? -20.117 7.548 33.058 1.00 49.00 100 GLU A O 1
ATOM 800 N N . GLY A 1 101 ? -21.531 5.802 33.111 1.00 47.00 101 GLY A N 1
ATOM 801 C CA . GLY A 1 101 ? -22.703 6.556 32.739 1.00 47.00 101 GLY A CA 1
ATOM 802 C C . GLY A 1 101 ? -22.967 7.626 33.787 1.00 47.00 101 GLY A C 1
ATOM 803 O O . GLY A 1 101 ? -22.705 7.450 34.976 1.00 47.00 101 GLY A O 1
ATOM 804 N N . ILE A 1 102 ? -23.573 8.717 33.332 1.00 53.41 102 ILE A N 1
ATOM 805 C CA . ILE A 1 102 ? -23.988 9.884 34.124 1.00 53.41 102 ILE A CA 1
ATOM 806 C C . ILE A 1 102 ? -24.832 9.484 35.364 1.00 53.41 102 ILE A C 1
ATOM 808 O O . ILE A 1 102 ? -24.938 10.237 36.326 1.00 53.41 102 ILE A O 1
ATOM 812 N N . LEU A 1 103 ? -25.372 8.261 35.391 1.00 49.06 103 LEU A N 1
ATOM 813 C CA . LEU A 1 103 ? -26.118 7.679 36.508 1.00 49.06 103 LEU A CA 1
ATOM 814 C C . LEU A 1 103 ? -25.261 7.273 37.724 1.00 49.06 103 LEU A C 1
ATOM 816 O O . LEU A 1 103 ? -25.806 7.174 38.822 1.00 49.06 103 LEU A O 1
ATOM 820 N N . SER A 1 104 ? -23.945 7.079 37.584 1.00 43.41 104 SER A N 1
ATOM 821 C CA . SER A 1 104 ? -23.063 6.761 38.722 1.00 43.41 104 SER A CA 1
ATOM 822 C C . SER A 1 104 ? -22.900 7.944 39.687 1.00 43.41 104 SER A C 1
ATOM 824 O O . SER A 1 104 ? -22.692 7.741 40.881 1.00 43.41 104 SER A O 1
ATOM 826 N N . ALA A 1 105 ? -23.076 9.178 39.202 1.00 45.09 105 ALA A N 1
ATOM 827 C CA . ALA A 1 105 ? -22.954 10.403 39.997 1.00 45.09 105 ALA A CA 1
ATOM 828 C C . ALA A 1 105 ? -24.165 10.686 40.914 1.00 45.09 105 ALA A C 1
ATOM 830 O O . ALA A 1 105 ? -24.099 11.581 41.751 1.00 45.09 105 ALA A O 1
ATOM 831 N N . LEU A 1 106 ? -25.261 9.925 40.795 1.00 44.38 106 LEU A N 1
ATOM 832 C CA . LEU A 1 106 ? -26.485 10.134 41.584 1.00 44.38 106 LEU A CA 1
ATOM 833 C C . LEU A 1 106 ? -26.580 9.258 42.845 1.00 44.38 106 LEU A C 1
ATOM 835 O O . LEU A 1 106 ? -27.525 9.406 43.612 1.00 44.38 106 LEU A O 1
ATOM 839 N N . LYS A 1 107 ? -25.610 8.370 43.109 1.00 46.81 107 LYS A N 1
ATOM 840 C CA . LYS A 1 107 ? -25.642 7.459 44.273 1.00 46.81 107 LYS A CA 1
ATOM 841 C C . LYS A 1 107 ? -24.946 7.970 45.543 1.00 46.81 107 LYS A C 1
ATOM 843 O O . LYS A 1 107 ? -24.803 7.199 46.483 1.00 46.81 107 LYS A O 1
ATOM 848 N N . VAL A 1 108 ? -24.545 9.242 45.606 1.00 49.34 108 VAL A N 1
ATOM 849 C CA . VAL A 1 108 ? -23.863 9.817 46.793 1.00 49.34 108 VAL A CA 1
ATOM 850 C C . VAL A 1 108 ? -24.747 10.809 47.573 1.00 49.34 108 VAL A C 1
ATOM 852 O O . VAL A 1 108 ? -24.296 11.435 48.523 1.00 49.34 108 VAL A O 1
ATOM 855 N N . ALA A 1 109 ? -26.032 10.928 47.235 1.00 45.75 109 ALA A N 1
ATOM 856 C CA . ALA A 1 109 ? -26.995 11.698 48.025 1.00 45.75 109 ALA A CA 1
ATOM 857 C C . ALA A 1 109 ? -28.143 10.790 48.487 1.00 45.75 109 ALA A C 1
ATOM 859 O O . ALA A 1 109 ? -29.203 10.747 47.865 1.00 45.75 109 ALA A O 1
ATOM 860 N N . GLY A 1 110 ? -27.891 10.033 49.554 1.00 39.28 110 GLY A N 1
ATOM 861 C CA . GLY A 1 110 ? -28.863 9.200 50.259 1.00 39.28 110 GLY A CA 1
ATOM 862 C C . GLY A 1 110 ? -28.333 8.831 51.629 1.00 39.28 110 GLY A C 1
ATOM 863 O O . GLY A 1 110 ? -27.286 8.150 51.656 1.00 39.28 110 GLY A O 1
#

Secondary structure (DSSP, 8-state):
-EEEEEPPTT-SHHHHHHHHHHHHHSPP-TTS-SEEEEEEEEETTTEEEEEEEE-TTT--HHHHHHHHHHT--S-TT---PPPGGGS-S-GGGT-------GGGGGTT--

pLDDT: mean 83.05, std 18.69, range [39.28, 98.31]

Sequence (110 aa):
HFRHVALPRPGGIKELFSFISIEHGNLLDRSRPLWESYLIEAMNGRHFALYTKVHHSLLDGVSAMRTTMKMLGDDPAQMNMPPVWQMPLSPRAQEGKPAEGILSALKVAG